Protein AF-A0A397VM66-F1 (afdb_monomer_lite)

Secondary structure (DSSP, 8-state):
--S--------PPPP--------------S-SS--HHHHHHHHHHHTT-SSPPPTTT----------HHHH-SSHHHHHHHHBT--SEEEEEEPTTS--EEEEEESS-B-

Foldseek 3Di:
DDDDDDDDDDDDDDDDDDPDDDPPPPDDAQDPLDHLQVVQQVLCVVVVHPDTDDSPGRPDDDHDQDDCVPQNDDPVSCCVRFPQPAQDKDWDADPPDSDIDIDTGRGTHD

Structure (mmCIF, N/CA/C/O backbone):
data_AF-A0A397VM66-F1
#
_entry.id   AF-A0A397VM66-F1
#
loop_
_atom_site.group_PDB
_atom_site.id
_atom_site.type_symbol
_atom_site.label_atom_id
_atom_site.label_alt_id
_atom_site.label_comp_id
_atom_site.label_asym_id
_atom_site.label_entity_id
_atom_site.label_seq_id
_atom_site.pdbx_PDB_ins_code
_atom_site.Cartn_x
_atom_site.Cartn_y
_atom_site.Cartn_z
_atom_site.occupancy
_atom_site.B_iso_or_equiv
_atom_site.auth_seq_id
_atom_site.auth_comp_id
_atom_site.auth_asym_id
_atom_site.auth_atom_id
_atom_site.pdbx_PDB_model_num
ATOM 1 N N . ILE A 1 1 ? 18.697 68.745 -35.779 1.00 51.88 1 ILE A N 1
ATOM 2 C CA . ILE A 1 1 ? 18.032 67.818 -34.829 1.00 51.88 1 ILE A CA 1
ATOM 3 C C . ILE A 1 1 ? 18.451 68.263 -33.432 1.00 51.88 1 ILE A C 1
ATOM 5 O O . ILE A 1 1 ? 19.631 68.174 -33.126 1.00 51.88 1 ILE A O 1
ATOM 9 N N . SER A 1 2 ? 17.551 68.883 -32.660 1.00 57.78 2 SER A N 1
ATOM 10 C CA . SER A 1 2 ? 17.910 69.523 -31.380 1.00 57.78 2 SER A CA 1
ATOM 11 C C . SER A 1 2 ? 18.057 68.489 -30.251 1.00 57.78 2 SER A C 1
ATOM 13 O O . SER A 1 2 ? 17.154 67.665 -30.109 1.00 57.78 2 SER A O 1
ATOM 15 N N . PRO A 1 3 ? 19.116 68.524 -29.414 1.00 60.25 3 PRO A N 1
ATOM 16 C CA . PRO A 1 3 ? 19.467 67.400 -28.532 1.00 60.25 3 PRO A CA 1
ATOM 17 C C . PRO A 1 3 ? 18.682 67.322 -27.209 1.00 60.25 3 PRO A C 1
ATOM 19 O O . PRO A 1 3 ? 18.918 66.414 -26.424 1.00 60.25 3 PRO A O 1
ATOM 22 N N . ASN A 1 4 ? 17.761 68.253 -26.934 1.00 66.75 4 ASN A N 1
ATOM 23 C CA . ASN A 1 4 ? 17.253 68.507 -25.574 1.00 66.75 4 ASN A CA 1
ATOM 24 C C . ASN A 1 4 ? 15.737 68.310 -25.396 1.00 66.75 4 ASN A C 1
ATOM 26 O O . ASN A 1 4 ? 15.082 69.080 -24.692 1.00 66.75 4 ASN A O 1
ATOM 30 N N . ARG A 1 5 ? 15.137 67.278 -26.000 1.00 69.38 5 ARG A N 1
ATOM 31 C CA . ARG A 1 5 ? 13.736 66.940 -25.694 1.00 69.38 5 ARG A CA 1
ATOM 32 C C . ARG A 1 5 ? 13.669 66.165 -24.374 1.00 69.38 5 ARG A C 1
ATOM 34 O O . ARG A 1 5 ? 13.958 64.974 -24.349 1.00 69.38 5 ARG A O 1
ATOM 41 N N . GLN A 1 6 ? 13.293 66.836 -23.285 1.00 70.81 6 GLN A N 1
ATOM 42 C CA . GLN A 1 6 ? 13.085 66.184 -21.988 1.00 70.81 6 GLN A CA 1
ATOM 43 C C . GLN A 1 6 ? 11.928 65.178 -22.070 1.00 70.81 6 GLN A C 1
ATOM 45 O O . GLN A 1 6 ? 10.827 65.514 -22.506 1.00 70.81 6 GLN A O 1
ATOM 50 N N . ILE A 1 7 ? 12.196 63.938 -21.658 1.00 69.19 7 ILE A N 1
ATOM 51 C CA . ILE A 1 7 ? 11.204 62.866 -21.559 1.00 69.19 7 ILE A CA 1
ATOM 52 C C . ILE A 1 7 ? 10.711 62.842 -20.114 1.00 69.19 7 ILE A C 1
ATOM 54 O O . ILE A 1 7 ? 11.455 62.482 -19.204 1.00 69.19 7 ILE A O 1
ATOM 58 N N . THR A 1 8 ? 9.463 63.237 -19.891 1.00 75.50 8 THR A N 1
ATOM 59 C CA . THR A 1 8 ? 8.807 63.122 -18.587 1.00 75.50 8 THR A CA 1
ATOM 60 C C . THR A 1 8 ? 8.161 61.746 -18.452 1.00 75.50 8 THR A C 1
ATOM 62 O O . THR A 1 8 ? 7.351 61.344 -19.283 1.00 75.50 8 THR A O 1
ATOM 65 N N . SER A 1 9 ? 8.521 61.019 -17.393 1.00 74.88 9 SER A N 1
ATOM 66 C CA . SER A 1 9 ? 7.867 59.767 -17.002 1.00 74.88 9 SER A CA 1
ATOM 67 C C . SER A 1 9 ? 6.922 60.030 -15.833 1.00 74.88 9 SER A C 1
ATOM 69 O O . SER A 1 9 ? 7.297 60.693 -14.864 1.00 74.88 9 SER A O 1
ATOM 71 N N . THR A 1 10 ? 5.693 59.522 -15.910 1.00 79.19 10 THR A N 1
ATOM 72 C CA . THR A 1 10 ? 4.741 59.580 -14.798 1.00 79.19 10 THR A CA 1
ATOM 73 C C . THR A 1 10 ? 5.035 58.431 -13.836 1.00 79.19 10 THR A C 1
ATOM 75 O O . THR A 1 10 ? 4.748 57.272 -14.130 1.00 79.19 10 THR A O 1
ATOM 78 N N . ILE A 1 11 ? 5.616 58.746 -12.676 1.00 77.31 11 ILE A N 1
ATOM 79 C CA . ILE A 1 11 ? 5.878 57.760 -11.621 1.00 77.31 11 ILE A CA 1
ATOM 80 C C . ILE A 1 11 ? 4.550 57.430 -10.933 1.00 77.31 11 ILE A C 1
ATOM 82 O O . ILE A 1 11 ? 3.959 58.279 -10.266 1.00 77.31 11 ILE A O 1
ATOM 86 N N . LEU A 1 12 ? 4.068 56.199 -11.109 1.00 78.81 12 LEU A N 1
ATOM 87 C CA . LEU A 1 12 ? 2.877 55.717 -10.414 1.00 78.81 12 LEU A CA 1
ATOM 88 C C . LEU A 1 12 ? 3.202 55.356 -8.956 1.00 78.81 12 LEU A C 1
ATOM 90 O O . LEU A 1 12 ? 4.308 54.889 -8.669 1.00 78.81 12 LEU A O 1
ATOM 94 N N . PRO A 1 13 ? 2.244 55.531 -8.028 1.00 81.81 13 PRO A N 1
ATOM 95 C CA . PRO A 1 13 ? 2.440 55.159 -6.636 1.00 81.81 13 PRO A CA 1
ATOM 96 C C . PRO A 1 13 ? 2.623 53.638 -6.483 1.00 81.81 13 PRO A C 1
ATOM 98 O O . PRO A 1 13 ? 2.123 52.863 -7.308 1.00 81.81 13 PRO A O 1
ATOM 101 N N . PRO A 1 14 ? 3.288 53.183 -5.405 1.00 80.75 14 PRO A N 1
ATOM 102 C CA . PRO A 1 14 ? 3.464 51.762 -5.129 1.00 80.75 14 PRO A CA 1
ATOM 103 C C . PRO A 1 14 ? 2.117 51.032 -5.076 1.00 80.75 14 PRO A C 1
ATOM 105 O O . PRO A 1 14 ? 1.206 51.429 -4.343 1.00 80.75 14 PRO A O 1
ATOM 108 N N . ARG A 1 15 ? 1.980 49.941 -5.840 1.00 79.06 15 ARG A N 1
ATOM 109 C CA . ARG A 1 15 ? 0.794 49.075 -5.772 1.00 79.06 15 ARG A CA 1
ATOM 110 C C . ARG A 1 15 ? 0.660 48.510 -4.357 1.00 79.06 15 ARG A C 1
ATOM 112 O O . ARG A 1 15 ? 1.559 47.827 -3.873 1.00 79.06 15 ARG A O 1
ATOM 119 N N . LYS A 1 16 ? -0.490 48.738 -3.715 1.00 76.12 16 LYS A N 1
ATOM 120 C CA . LYS A 1 16 ? -0.860 48.039 -2.478 1.00 76.12 16 LYS A CA 1
ATOM 121 C C . LYS A 1 16 ? -1.165 46.581 -2.824 1.00 76.12 16 LYS A C 1
ATOM 123 O O . LYS A 1 16 ? -2.217 46.286 -3.385 1.00 76.12 16 LYS A O 1
ATOM 128 N N . ILE A 1 17 ? -0.230 45.681 -2.525 1.00 75.50 17 ILE A N 1
ATOM 129 C CA . ILE A 1 17 ? -0.440 44.239 -2.671 1.00 75.50 17 ILE A CA 1
ATOM 130 C C . ILE A 1 17 ? -1.367 43.799 -1.538 1.00 75.50 17 ILE A C 1
ATOM 132 O O . ILE A 1 17 ? -0.937 43.636 -0.397 1.00 75.50 17 ILE A O 1
ATOM 136 N N . LEU A 1 18 ? -2.649 43.626 -1.847 1.00 75.12 18 LEU A N 1
ATOM 137 C CA . LEU A 1 18 ? -3.547 42.885 -0.972 1.00 75.12 18 LEU A CA 1
ATOM 138 C C . LEU A 1 18 ? -3.106 41.421 -1.021 1.00 75.12 18 LEU A C 1
ATOM 140 O O . LEU A 1 18 ? -2.977 40.857 -2.105 1.00 75.12 18 LEU A O 1
ATOM 144 N N . ARG A 1 19 ? -2.826 40.821 0.138 1.00 75.19 19 ARG A N 1
ATOM 145 C CA . ARG A 1 19 ? -2.621 39.374 0.259 1.00 75.19 19 ARG A CA 1
ATOM 146 C C . ARG A 1 19 ? -3.996 38.752 0.500 1.00 75.19 19 ARG A C 1
ATOM 148 O O . ARG A 1 19 ? -4.443 38.788 1.645 1.00 75.19 19 ARG A O 1
ATOM 155 N N . PRO A 1 20 ? -4.709 38.263 -0.531 1.00 75.00 20 PRO A N 1
ATOM 156 C CA . PRO A 1 20 ? -5.968 37.576 -0.296 1.00 75.00 20 PRO A CA 1
ATOM 157 C C . PRO A 1 20 ? -5.692 36.346 0.570 1.00 75.00 20 PRO A C 1
ATOM 159 O O . PRO A 1 20 ? -4.848 35.51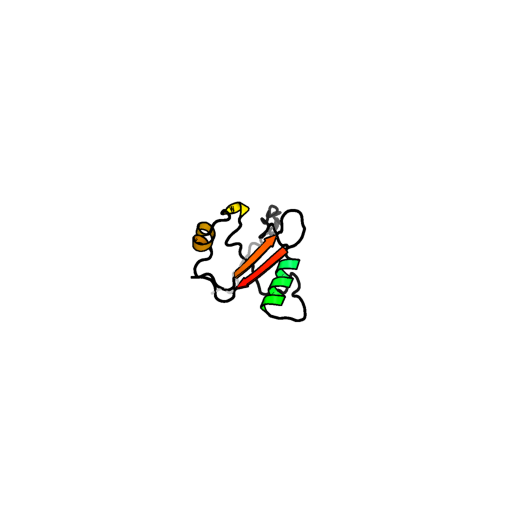4 0.234 1.00 75.00 20 PRO A O 1
ATOM 162 N N . THR A 1 21 ? -6.383 36.247 1.700 1.00 72.44 21 THR A N 1
ATOM 163 C CA . THR A 1 21 ? -6.426 35.027 2.500 1.00 72.44 21 THR A CA 1
ATOM 164 C C . THR A 1 21 ? -7.153 33.977 1.668 1.00 72.44 21 THR A C 1
ATOM 166 O O . THR A 1 21 ? -8.350 34.101 1.412 1.00 72.44 21 THR A O 1
ATOM 169 N N . LEU A 1 22 ? -6.416 32.984 1.168 1.00 73.75 22 LEU A N 1
ATOM 170 C CA . LEU A 1 22 ? -7.012 31.874 0.430 1.00 73.75 22 LEU A CA 1
ATOM 171 C C . LEU A 1 22 ? -7.871 31.041 1.394 1.00 73.75 22 LEU A C 1
ATOM 173 O O . LEU A 1 22 ? -7.459 30.843 2.540 1.00 73.75 22 LEU A O 1
ATOM 177 N N . PRO A 1 23 ? -9.045 30.552 0.959 1.00 72.69 23 PRO A N 1
ATOM 178 C CA . PRO A 1 23 ? -9.859 29.674 1.785 1.00 72.69 23 PRO A CA 1
ATOM 179 C C . PRO A 1 23 ? -9.068 28.414 2.144 1.00 72.69 23 PRO A C 1
ATOM 181 O 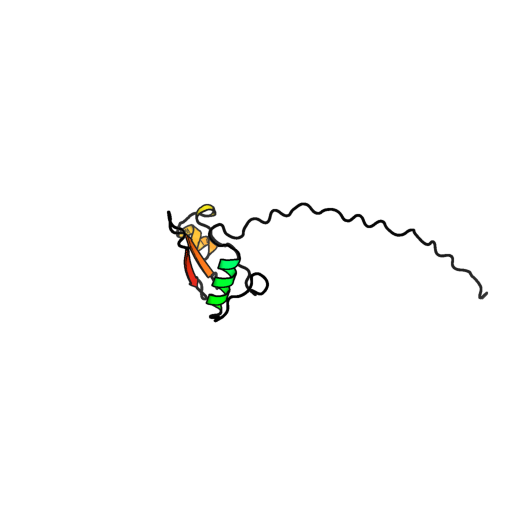O . PRO A 1 23 ? -8.287 27.906 1.333 1.00 72.69 23 PRO A O 1
ATOM 184 N N . THR A 1 24 ? -9.282 27.908 3.359 1.00 68.50 24 THR A N 1
ATOM 185 C CA . THR A 1 24 ? -8.697 26.649 3.819 1.00 68.50 24 THR A CA 1
ATOM 186 C C . THR A 1 24 ? -9.074 25.549 2.830 1.00 68.50 24 THR A C 1
ATOM 188 O O . THR A 1 24 ? -10.253 25.252 2.640 1.00 68.50 24 THR A O 1
ATOM 191 N N . ARG A 1 25 ? -8.083 24.965 2.147 1.00 66.56 25 ARG A N 1
ATOM 192 C CA . ARG A 1 25 ? -8.316 23.792 1.302 1.00 66.56 25 ARG A CA 1
ATOM 193 C C . ARG A 1 25 ? -8.608 22.616 2.224 1.00 66.56 25 ARG A C 1
ATOM 195 O O . ARG A 1 25 ? -7.683 22.067 2.816 1.00 66.56 25 ARG A O 1
ATOM 202 N N . ASN A 1 26 ? -9.877 22.234 2.324 1.00 58.09 26 ASN A N 1
ATOM 203 C CA . ASN A 1 26 ? -10.255 20.925 2.844 1.00 58.09 26 ASN A CA 1
ATOM 204 C C . ASN A 1 26 ? -9.665 19.891 1.882 1.00 58.09 26 ASN A C 1
ATOM 206 O O . ASN A 1 26 ? -10.168 19.696 0.777 1.00 58.09 26 ASN A O 1
ATOM 210 N N . THR A 1 27 ? -8.519 19.328 2.249 1.00 68.00 27 THR A N 1
ATOM 211 C CA . THR A 1 27 ? -7.917 18.219 1.517 1.00 68.00 27 THR A CA 1
ATOM 212 C C . THR A 1 27 ? -8.550 16.964 2.082 1.00 68.00 27 THR A C 1
ATOM 214 O O . THR A 1 27 ? -8.335 16.622 3.240 1.00 68.00 27 THR A O 1
ATOM 217 N N . GLU A 1 28 ? -9.416 16.337 1.289 1.00 74.75 28 GLU A N 1
ATOM 218 C CA . GLU A 1 28 ? -9.949 15.025 1.639 1.00 74.75 28 GLU A CA 1
ATOM 219 C C . GLU A 1 28 ? -8.772 14.064 1.860 1.00 74.75 28 GLU A C 1
ATOM 221 O O . GLU A 1 28 ? -7.838 14.051 1.047 1.00 74.75 28 GLU A O 1
ATOM 226 N N . PRO A 1 29 ? -8.776 13.278 2.948 1.00 81.81 29 PRO A N 1
ATOM 227 C CA . PRO A 1 29 ? -7.697 12.344 3.213 1.00 81.81 29 PRO A CA 1
ATOM 228 C C . PRO A 1 29 ? -7.638 11.293 2.101 1.00 81.81 29 PRO A C 1
ATOM 230 O O . PRO A 1 29 ? -8.665 10.777 1.650 1.00 81.81 29 PRO A O 1
ATOM 233 N N . PHE A 1 30 ? -6.425 10.934 1.673 1.00 87.25 30 PHE A N 1
ATOM 234 C CA . PHE A 1 30 ? -6.235 9.939 0.611 1.00 87.25 30 PHE A CA 1
ATOM 235 C C . PHE A 1 30 ? -6.683 8.528 1.039 1.00 87.25 30 PHE A C 1
ATOM 237 O O . PHE A 1 30 ? -6.985 7.686 0.195 1.00 87.25 30 PHE A O 1
ATOM 244 N N . SER A 1 31 ? -6.750 8.264 2.350 1.00 91.94 31 SER A N 1
ATOM 245 C CA . SER A 1 31 ? -7.183 6.991 2.923 1.00 91.94 31 SER A CA 1
ATOM 246 C C . SER A 1 31 ? -7.906 7.185 4.255 1.00 91.94 31 SER A C 1
ATOM 248 O O . SER A 1 31 ? -7.677 8.145 4.982 1.00 91.94 31 SER A O 1
ATOM 250 N N . THR A 1 32 ? -8.787 6.239 4.582 1.00 92.81 32 THR A N 1
ATOM 251 C CA . THR A 1 32 ? -9.448 6.130 5.894 1.00 92.81 32 THR A CA 1
ATOM 252 C C . THR A 1 32 ? -8.861 5.002 6.749 1.00 92.81 32 THR A C 1
ATOM 254 O O . THR A 1 32 ? -9.325 4.779 7.863 1.00 92.81 32 THR A O 1
ATOM 257 N N . VAL A 1 33 ? -7.902 4.240 6.207 1.00 94.81 33 VAL A N 1
ATOM 258 C CA . VAL A 1 33 ? -7.292 3.062 6.853 1.00 94.81 33 VAL A CA 1
ATOM 259 C C . VAL A 1 33 ? -5.859 3.351 7.290 1.00 94.81 33 VAL A C 1
ATOM 261 O O . VAL A 1 33 ? -5.458 2.940 8.374 1.00 94.81 33 VAL A O 1
ATOM 264 N N . ILE A 1 34 ? -5.101 4.076 6.467 1.00 95.50 34 ILE A N 1
ATOM 265 C CA . ILE A 1 34 ? -3.706 4.441 6.729 1.00 95.50 34 ILE A CA 1
ATOM 266 C C . ILE A 1 34 ? -3.540 5.961 6.733 1.00 95.50 34 ILE A C 1
ATOM 268 O O . ILE A 1 34 ? -4.308 6.666 6.083 1.00 95.50 34 ILE A O 1
ATOM 272 N N . ASN A 1 35 ? -2.533 6.448 7.455 1.00 93.69 35 ASN A N 1
ATOM 273 C CA . ASN A 1 35 ? -2.115 7.850 7.455 1.00 93.69 35 ASN A CA 1
ATOM 274 C C . ASN A 1 35 ? -0.807 8.019 6.657 1.00 93.69 35 ASN A C 1
ATOM 276 O O . ASN A 1 35 ? -0.284 7.063 6.077 1.00 93.69 35 ASN A O 1
ATOM 280 N N . GLU A 1 36 ? -0.267 9.233 6.637 1.00 92.69 36 GLU A N 1
ATOM 281 C CA . GLU A 1 36 ? 0.953 9.579 5.908 1.00 92.69 36 GLU A CA 1
ATOM 282 C C . GLU A 1 36 ? 2.192 8.837 6.437 1.00 92.69 36 GLU A C 1
ATOM 284 O O . GLU A 1 36 ? 3.057 8.458 5.649 1.00 92.69 36 GLU A O 1
ATOM 289 N N . SER A 1 37 ? 2.272 8.572 7.747 1.00 93.88 37 SER A N 1
ATOM 290 C CA . SER A 1 37 ? 3.384 7.813 8.342 1.00 93.88 37 SER A CA 1
ATOM 291 C C . SER A 1 37 ? 3.391 6.362 7.875 1.00 93.88 37 SER A C 1
ATOM 293 O O . SER A 1 37 ? 4.428 5.866 7.441 1.00 93.88 37 SER A O 1
ATOM 295 N N . HIS A 1 38 ? 2.230 5.702 7.885 1.00 95.50 38 HIS A N 1
ATOM 296 C CA . HIS A 1 38 ? 2.092 4.349 7.342 1.00 95.50 38 HIS A CA 1
ATOM 297 C C . HIS A 1 38 ? 2.421 4.319 5.844 1.00 95.50 38 HIS A C 1
ATOM 299 O O . HIS A 1 38 ? 3.071 3.394 5.370 1.00 95.50 38 HIS A O 1
ATOM 305 N N . ALA A 1 39 ? 2.007 5.338 5.085 1.00 95.25 39 ALA A N 1
ATOM 306 C CA . ALA A 1 39 ? 2.330 5.435 3.663 1.00 95.25 39 ALA A CA 1
ATOM 307 C C . ALA A 1 39 ? 3.846 5.553 3.418 1.00 95.25 39 ALA A C 1
ATOM 309 O O . ALA A 1 39 ? 4.380 4.876 2.538 1.00 95.25 39 ALA A O 1
ATOM 310 N N . ALA A 1 40 ? 4.555 6.361 4.211 1.00 95.75 40 ALA A N 1
ATOM 311 C CA . ALA A 1 40 ? 6.011 6.478 4.128 1.00 95.75 40 ALA A CA 1
ATOM 312 C C . ALA A 1 40 ? 6.727 5.165 4.503 1.00 95.75 40 ALA A C 1
ATOM 314 O O . ALA A 1 40 ? 7.711 4.781 3.863 1.00 95.75 40 ALA A O 1
ATOM 315 N N . GLU A 1 41 ? 6.210 4.442 5.496 1.00 96.25 41 GLU A N 1
ATOM 316 C CA . GLU A 1 41 ? 6.710 3.121 5.884 1.00 96.25 41 GLU A CA 1
ATOM 317 C C . GLU A 1 41 ? 6.519 2.085 4.769 1.00 96.25 41 GLU A C 1
ATOM 319 O O . GLU A 1 41 ? 7.489 1.462 4.334 1.00 96.25 41 GLU A O 1
ATOM 324 N N . ILE A 1 42 ? 5.313 1.994 4.204 1.00 96.75 42 ILE A N 1
ATOM 325 C CA . ILE A 1 42 ? 5.017 1.114 3.065 1.00 96.75 42 ILE A CA 1
ATOM 326 C C . ILE A 1 42 ? 5.922 1.438 1.872 1.00 96.75 42 ILE A C 1
ATOM 328 O O . ILE A 1 42 ? 6.496 0.530 1.274 1.00 96.75 42 ILE A O 1
ATOM 332 N N . ALA A 1 43 ? 6.096 2.720 1.536 1.00 96.69 43 ALA A N 1
ATOM 333 C CA . ALA A 1 43 ? 6.999 3.150 0.467 1.00 96.69 43 ALA A CA 1
ATOM 334 C C . ALA A 1 43 ? 8.443 2.672 0.698 1.00 96.69 43 ALA A C 1
ATOM 336 O O . ALA A 1 43 ? 9.148 2.292 -0.236 1.00 96.69 43 ALA A O 1
ATOM 337 N N . SER A 1 44 ? 8.874 2.637 1.957 1.00 97.44 44 SER A N 1
ATOM 338 C CA . SER A 1 44 ? 10.204 2.152 2.331 1.00 97.44 44 SER A CA 1
ATOM 339 C C . SER A 1 44 ? 10.325 0.640 2.161 1.00 97.44 44 SER A C 1
ATOM 341 O O . SER A 1 44 ? 11.360 0.163 1.694 1.00 97.44 44 SER A O 1
ATOM 343 N N . TRP A 1 45 ? 9.265 -0.113 2.476 1.00 97.06 45 TRP A N 1
ATOM 344 C CA . TRP A 1 45 ? 9.210 -1.560 2.250 1.00 97.06 45 TRP A CA 1
ATOM 345 C C . TRP A 1 45 ? 9.217 -1.925 0.765 1.00 97.06 45 TRP A C 1
ATOM 347 O O . TRP A 1 45 ? 9.888 -2.885 0.387 1.00 97.06 45 TRP A O 1
ATOM 357 N N . VAL A 1 46 ? 8.531 -1.147 -0.081 1.00 96.31 46 VAL A N 1
ATOM 358 C CA . VAL A 1 46 ? 8.552 -1.325 -1.545 1.00 96.31 46 VAL A CA 1
ATOM 359 C C . VAL A 1 46 ? 9.983 -1.239 -2.083 1.00 96.31 46 VAL A C 1
ATOM 361 O O . VAL A 1 46 ? 10.411 -2.114 -2.836 1.00 96.31 46 VAL A O 1
ATOM 364 N N . ASP A 1 47 ? 10.748 -0.247 -1.624 1.00 96.25 47 ASP A N 1
ATOM 365 C CA . ASP A 1 47 ? 12.157 -0.057 -1.995 1.00 96.25 47 ASP A CA 1
ATOM 366 C C . ASP A 1 47 ? 13.133 -0.966 -1.225 1.00 96.25 47 ASP A C 1
ATOM 368 O O . ASP A 1 47 ? 14.341 -0.917 -1.467 1.00 96.25 47 ASP A O 1
ATOM 372 N N . LYS A 1 48 ? 12.639 -1.785 -0.286 1.00 96.00 48 LYS A N 1
ATOM 373 C CA . LYS A 1 48 ? 13.446 -2.619 0.625 1.00 96.00 48 LYS A CA 1
ATOM 374 C C . LYS A 1 48 ? 14.509 -1.820 1.389 1.00 96.00 48 LYS A C 1
ATOM 376 O O . LYS A 1 48 ? 15.633 -2.284 1.586 1.00 96.00 48 LYS A O 1
ATOM 381 N N . LYS A 1 49 ? 14.170 -0.600 1.803 1.00 95.75 49 LYS A N 1
ATOM 382 C CA . LYS A 1 49 ? 15.073 0.262 2.572 1.00 95.75 49 LYS A CA 1
ATOM 383 C C . LYS A 1 49 ? 15.164 -0.207 4.015 1.00 95.75 49 LYS A C 1
ATOM 385 O O . LYS A 1 49 ? 14.174 -0.624 4.602 1.00 95.75 49 LYS A O 1
ATOM 390 N N . GLU A 1 50 ? 16.347 -0.036 4.593 1.00 94.38 50 GLU A N 1
ATOM 391 C CA . GLU A 1 50 ? 16.563 -0.212 6.032 1.00 94.38 50 GLU A CA 1
ATOM 392 C C . GLU A 1 50 ? 15.946 0.940 6.839 1.00 94.38 50 GLU A C 1
ATOM 394 O O . GLU A 1 50 ? 15.315 0.715 7.866 1.00 94.38 50 GLU A O 1
ATOM 399 N N . ASN A 1 51 ? 16.085 2.175 6.342 1.00 94.81 51 ASN A N 1
ATOM 400 C CA . ASN A 1 51 ? 15.549 3.371 6.987 1.00 94.81 51 ASN A CA 1
ATOM 401 C C . ASN A 1 51 ? 14.271 3.853 6.300 1.00 94.81 51 ASN A C 1
ATOM 403 O O . ASN A 1 51 ? 14.248 4.033 5.075 1.00 94.81 51 ASN A O 1
ATOM 407 N N . THR A 1 52 ? 13.251 4.135 7.110 1.00 95.62 52 THR A N 1
ATOM 408 C CA . THR A 1 52 ? 11.965 4.661 6.653 1.00 95.62 52 THR A CA 1
ATOM 409 C C . THR A 1 52 ? 12.110 6.062 6.057 1.00 95.62 52 THR A C 1
ATOM 411 O O . THR A 1 52 ? 12.821 6.917 6.592 1.00 95.62 52 THR A O 1
ATOM 414 N N . TYR A 1 53 ? 11.426 6.313 4.943 1.00 96.00 53 TYR A N 1
ATOM 415 C CA . TYR A 1 53 ? 11.238 7.650 4.396 1.00 96.00 53 TYR A CA 1
ATOM 416 C C . TYR A 1 53 ? 10.589 8.568 5.441 1.00 96.00 53 TYR A C 1
ATOM 418 O O . TYR A 1 53 ? 9.707 8.171 6.199 1.00 96.00 53 TYR A O 1
ATOM 426 N N . SER A 1 54 ? 11.004 9.829 5.469 1.00 92.94 54 SER A N 1
ATOM 427 C CA . SER A 1 54 ? 10.248 10.871 6.147 1.00 92.94 54 SER A CA 1
ATOM 428 C C . SER A 1 54 ? 9.003 11.233 5.331 1.00 92.94 54 SER A C 1
ATOM 430 O O . SER A 1 54 ? 8.933 11.022 4.119 1.00 92.94 54 SER A O 1
ATOM 432 N N . LEU A 1 55 ? 8.037 11.875 5.988 1.00 88.62 55 LEU A N 1
ATOM 433 C CA . LEU A 1 55 ? 6.797 12.339 5.352 1.00 88.62 55 LEU A CA 1
ATOM 434 C C . LEU A 1 55 ? 7.026 13.293 4.166 1.00 88.62 55 LEU A C 1
ATOM 436 O O . LEU A 1 55 ? 6.137 13.481 3.345 1.00 88.62 55 LEU A O 1
ATOM 440 N N . THR A 1 56 ? 8.201 13.920 4.085 1.00 88.69 56 THR A N 1
ATOM 441 C CA . THR A 1 56 ? 8.529 14.941 3.083 1.00 88.69 56 THR A CA 1
ATOM 442 C C . THR A 1 56 ? 9.517 14.476 2.019 1.00 88.69 56 THR A C 1
ATOM 444 O O . THR A 1 56 ? 9.709 15.194 1.040 1.00 88.69 56 THR A O 1
ATOM 447 N N . ASN A 1 57 ? 10.167 13.321 2.197 1.00 91.69 57 ASN A N 1
ATOM 448 C CA . ASN A 1 57 ? 11.214 12.844 1.288 1.00 91.69 57 ASN A CA 1
ATOM 449 C C . ASN A 1 57 ? 10.843 11.558 0.532 1.00 91.69 57 ASN A C 1
ATOM 451 O O . ASN A 1 57 ? 11.652 11.081 -0.264 1.00 91.69 57 ASN A O 1
ATOM 455 N N . SER A 1 58 ? 9.653 11.001 0.779 1.00 90.81 58 SER A N 1
ATOM 456 C CA . SER A 1 58 ? 9.154 9.863 0.013 1.00 90.81 58 SER A CA 1
ATOM 457 C C . SER A 1 58 ? 8.914 10.286 -1.443 1.00 90.81 58 SER A C 1
ATOM 459 O O . SER A 1 58 ? 8.193 11.259 -1.674 1.00 90.81 58 SER A O 1
ATOM 461 N N . PRO A 1 59 ? 9.475 9.574 -2.439 1.00 93.44 59 PRO A N 1
ATOM 462 C CA . PRO A 1 59 ? 9.228 9.863 -3.851 1.00 93.44 59 PRO A CA 1
ATOM 463 C C . PRO A 1 59 ? 7.859 9.352 -4.336 1.00 93.44 59 PRO A C 1
ATOM 465 O O . PRO A 1 59 ? 7.523 9.524 -5.506 1.00 93.44 59 PRO A O 1
ATOM 468 N N . TYR A 1 60 ? 7.085 8.698 -3.464 1.00 93.25 60 TYR A N 1
ATOM 469 C CA . TYR A 1 60 ? 5.838 8.027 -3.811 1.00 93.25 60 TYR A CA 1
ATOM 470 C C . TYR A 1 60 ? 4.606 8.902 -3.569 1.00 93.25 60 TYR A C 1
ATOM 472 O O . TYR A 1 60 ? 4.456 9.522 -2.517 1.00 93.25 60 TYR A O 1
ATOM 480 N N . GLU A 1 61 ? 3.672 8.856 -4.519 1.00 91.94 61 GLU A N 1
ATOM 481 C CA . GLU A 1 61 ? 2.319 9.397 -4.388 1.00 91.94 61 GLU A CA 1
ATOM 482 C C . GLU A 1 61 ? 1.314 8.235 -4.420 1.00 91.94 61 GLU A C 1
ATOM 484 O O . GLU A 1 61 ? 1.145 7.575 -5.447 1.00 91.94 61 GLU A O 1
ATOM 489 N N . PHE A 1 62 ? 0.631 7.980 -3.301 1.00 92.75 62 P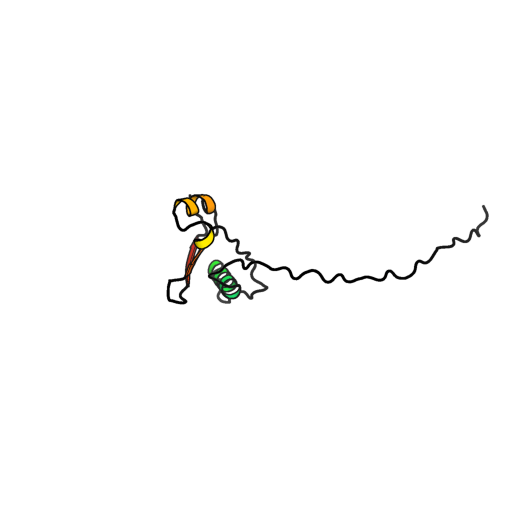HE A N 1
ATOM 490 C CA . PHE A 1 62 ? -0.400 6.944 -3.231 1.00 92.75 62 PHE A CA 1
ATOM 491 C C . PHE A 1 62 ? -1.731 7.469 -3.770 1.00 92.75 62 PHE A C 1
ATOM 493 O O . PHE A 1 62 ? -2.303 8.417 -3.231 1.00 92.75 62 PHE A O 1
ATOM 500 N N . LYS A 1 63 ? -2.254 6.814 -4.811 1.00 93.50 63 LYS A N 1
ATOM 501 C CA . LYS A 1 63 ? -3.542 7.149 -5.432 1.00 93.50 63 LYS A CA 1
ATOM 502 C C . LYS A 1 63 ? -4.582 6.092 -5.089 1.00 93.50 63 LYS A C 1
ATOM 504 O O . LYS A 1 63 ? -4.375 4.905 -5.320 1.00 93.50 63 LYS A O 1
ATOM 509 N N . LEU A 1 64 ? -5.713 6.528 -4.538 1.00 94.44 64 LEU A N 1
ATOM 510 C CA . LEU A 1 64 ? -6.803 5.632 -4.167 1.00 94.44 64 LEU A CA 1
ATOM 511 C C . LEU A 1 64 ? -7.586 5.179 -5.405 1.00 94.44 64 LEU A C 1
ATOM 513 O O . LEU A 1 64 ? -8.420 5.928 -5.917 1.00 94.44 64 LEU A O 1
ATOM 517 N N . LEU A 1 65 ? -7.364 3.937 -5.835 1.00 95.25 65 LEU A N 1
ATOM 518 C CA . LEU A 1 65 ? -8.123 3.316 -6.926 1.00 95.25 65 LEU A CA 1
ATOM 519 C C . LEU A 1 65 ? -9.449 2.730 -6.442 1.00 95.25 65 LEU A C 1
ATOM 521 O O . LEU A 1 65 ? -10.501 3.089 -6.958 1.00 95.25 65 LEU A O 1
ATOM 525 N N . LEU A 1 66 ? -9.398 1.894 -5.402 1.00 95.50 66 LEU A N 1
ATOM 526 C CA . LEU A 1 66 ? -10.541 1.159 -4.865 1.00 95.50 66 LEU A CA 1
ATOM 527 C C . LEU A 1 66 ? -10.634 1.338 -3.346 1.00 95.50 66 LEU A C 1
ATOM 529 O O . LEU A 1 66 ? -9.644 1.186 -2.629 1.00 95.50 66 LEU A O 1
ATOM 533 N N . ARG A 1 67 ? -11.843 1.590 -2.839 1.00 95.38 67 ARG A N 1
ATOM 534 C CA . ARG A 1 67 ? -12.168 1.553 -1.409 1.00 95.38 67 ARG A CA 1
ATOM 535 C C . ARG A 1 67 ? -13.486 0.827 -1.198 1.00 95.38 67 ARG A C 1
ATOM 537 O O . ARG A 1 67 ? -14.519 1.300 -1.657 1.00 95.38 67 ARG A O 1
ATOM 544 N N . GLY A 1 68 ? -13.486 -0.243 -0.403 1.00 93.81 68 GLY A N 1
ATOM 545 C CA . GLY A 1 68 ? -14.685 -1.066 -0.183 1.00 93.81 68 GLY A CA 1
ATOM 546 C C . GLY A 1 68 ? -15.923 -0.289 0.293 1.00 93.81 68 GLY A C 1
ATOM 547 O O . GLY A 1 68 ? -17.031 -0.587 -0.135 1.00 93.81 68 GLY A O 1
ATOM 548 N N . THR A 1 69 ? -15.749 0.756 1.112 1.00 92.50 69 THR A N 1
ATOM 549 C CA . THR A 1 69 ? -16.857 1.618 1.575 1.00 92.50 69 THR A CA 1
ATOM 550 C C . THR A 1 69 ? -17.378 2.604 0.523 1.00 92.50 69 THR A C 1
ATOM 552 O O . THR A 1 69 ? -18.461 3.149 0.709 1.00 92.50 69 THR A O 1
ATOM 555 N N . ARG A 1 70 ? -16.617 2.868 -0.550 1.00 94.06 70 ARG A N 1
ATOM 556 C CA . ARG A 1 70 ? -16.982 3.778 -1.653 1.00 94.06 70 ARG A CA 1
ATOM 557 C C . ARG A 1 70 ? -17.472 3.010 -2.881 1.00 94.06 70 ARG A C 1
ATOM 559 O O . ARG A 1 70 ? -18.492 3.370 -3.448 1.00 94.06 70 ARG A O 1
ATOM 566 N N . ASP A 1 71 ? -16.743 1.966 -3.259 1.00 95.50 71 ASP A N 1
ATOM 567 C CA . ASP A 1 71 ? -16.871 1.284 -4.553 1.00 95.50 71 ASP A CA 1
ATOM 568 C C . ASP A 1 71 ? -17.470 -0.127 -4.428 1.00 95.50 71 ASP A C 1
ATOM 570 O O . ASP A 1 71 ? -17.690 -0.810 -5.428 1.00 95.50 71 ASP A O 1
ATOM 574 N N . GLY A 1 72 ? -17.721 -0.582 -3.197 1.00 94.88 72 GLY A N 1
ATOM 575 C CA . GLY A 1 72 ? -18.143 -1.945 -2.896 1.00 94.88 72 GLY A CA 1
ATOM 576 C C . GLY A 1 72 ? -16.969 -2.914 -2.741 1.00 94.88 72 GLY A C 1
ATOM 577 O O . GLY A 1 72 ? -15.861 -2.689 -3.226 1.00 94.88 72 GLY A O 1
ATOM 578 N N . PHE A 1 73 ? -17.216 -4.012 -2.027 1.00 92.06 73 PHE A N 1
ATOM 579 C CA . PHE A 1 73 ? -16.232 -5.068 -1.784 1.00 92.06 73 PHE A CA 1
ATOM 580 C C . PHE A 1 73 ? -16.594 -6.319 -2.591 1.00 92.06 73 PHE A C 1
ATOM 582 O O . PHE A 1 73 ? -17.016 -7.333 -2.041 1.00 92.06 73 PHE A O 1
ATOM 589 N N . THR A 1 74 ? -16.499 -6.199 -3.917 1.00 95.94 74 THR A N 1
ATOM 590 C CA . THR A 1 74 ? -16.834 -7.264 -4.875 1.00 95.94 74 THR A CA 1
ATOM 591 C C . THR A 1 74 ? -15.682 -7.500 -5.848 1.00 95.94 74 THR A C 1
ATOM 593 O O . THR A 1 74 ? -14.857 -6.607 -6.063 1.00 95.94 74 THR A O 1
ATOM 596 N N . SER A 1 75 ? -15.633 -8.692 -6.450 1.00 95.81 75 SER A N 1
ATOM 597 C CA . SER A 1 75 ? -14.695 -8.998 -7.538 1.00 95.81 75 SER A CA 1
ATOM 598 C C . SER A 1 75 ? -14.857 -8.033 -8.705 1.00 95.81 75 SER A C 1
ATOM 600 O O . SER A 1 75 ? -13.867 -7.577 -9.260 1.00 95.81 75 SER A O 1
ATOM 602 N N . ASP A 1 76 ? -16.096 -7.682 -9.041 1.00 97.38 76 ASP A N 1
ATOM 603 C CA . ASP A 1 76 ? -16.400 -6.849 -10.201 1.00 97.38 76 ASP A CA 1
ATOM 604 C C . ASP A 1 76 ? -15.876 -5.428 -9.994 1.00 97.38 76 ASP A C 1
ATOM 606 O O . ASP A 1 76 ? -15.217 -4.878 -10.871 1.00 97.38 76 ASP A O 1
ATOM 610 N N . SER A 1 77 ? -16.082 -4.851 -8.803 1.00 96.62 77 SER A N 1
ATOM 611 C CA . SER A 1 77 ? -15.496 -3.553 -8.441 1.00 96.62 77 SER A CA 1
ATOM 612 C C . SER A 1 77 ? -13.970 -3.577 -8.535 1.00 96.62 77 SER A C 1
ATOM 614 O O . SER A 1 77 ? -13.370 -2.607 -8.993 1.00 96.62 77 SER A O 1
ATOM 616 N N . PHE A 1 78 ? -13.341 -4.678 -8.111 1.00 96.00 78 PHE A N 1
ATOM 617 C CA . PHE A 1 78 ? -11.892 -4.834 -8.183 1.00 96.00 78 PHE A CA 1
ATOM 618 C C . PHE A 1 78 ? -11.402 -4.889 -9.630 1.00 96.00 78 PHE A C 1
ATOM 620 O O . PHE A 1 78 ? -10.566 -4.074 -10.004 1.00 96.00 78 PHE A O 1
ATOM 627 N N . TRP A 1 79 ? -11.942 -5.785 -10.458 1.00 96.50 79 TRP A N 1
ATOM 628 C CA . TRP A 1 79 ? -11.526 -5.907 -11.856 1.00 96.50 79 TRP A CA 1
ATOM 629 C C . TRP A 1 79 ? -11.809 -4.625 -12.646 1.00 96.50 79 TRP A C 1
ATOM 631 O O . TRP A 1 79 ? -10.955 -4.166 -13.388 1.00 96.50 79 TRP A O 1
ATOM 641 N N . ASN A 1 80 ? -12.932 -3.948 -12.407 1.00 96.62 80 ASN A N 1
ATOM 642 C CA . ASN A 1 80 ? -13.237 -2.694 -13.103 1.00 96.62 80 ASN A CA 1
ATOM 643 C C . ASN A 1 80 ? -12.248 -1.549 -12.806 1.00 96.62 80 ASN A C 1
ATOM 645 O O . ASN A 1 80 ? -12.098 -0.654 -13.635 1.00 96.62 80 ASN A O 1
ATOM 649 N N . LEU A 1 81 ? -11.616 -1.532 -11.626 1.00 96.06 81 LEU A N 1
ATOM 650 C CA . LEU A 1 81 ? -10.777 -0.411 -11.169 1.00 96.06 81 LEU A CA 1
ATOM 651 C C . LEU A 1 81 ? -9.281 -0.739 -11.096 1.00 96.06 81 LEU A C 1
ATOM 653 O O . LEU A 1 81 ? -8.457 0.174 -11.155 1.00 96.06 81 LEU A O 1
ATOM 657 N N . CYS A 1 82 ? -8.928 -2.014 -10.947 1.00 95.88 82 CYS A N 1
ATOM 658 C CA . CYS A 1 82 ? -7.558 -2.474 -10.723 1.00 95.88 82 CYS A CA 1
ATOM 659 C C . CYS A 1 82 ? -7.008 -3.333 -11.872 1.00 95.88 82 CYS A C 1
ATOM 661 O O . CYS A 1 82 ? -5.817 -3.642 -11.845 1.00 95.88 82 CYS A O 1
ATOM 663 N N . ASP A 1 83 ? -7.828 -3.706 -12.864 1.00 95.50 83 ASP A N 1
ATOM 664 C CA . ASP A 1 83 ? -7.366 -4.448 -14.045 1.00 95.50 83 ASP A CA 1
ATOM 665 C C . ASP A 1 83 ? -6.210 -3.718 -14.744 1.00 95.50 83 ASP A C 1
ATOM 667 O O . ASP A 1 83 ? -6.247 -2.497 -14.958 1.00 95.50 83 ASP A O 1
ATOM 671 N N . LYS A 1 84 ? -5.155 -4.480 -15.054 1.00 95.19 84 LYS A N 1
ATOM 672 C CA . LYS A 1 84 ? -3.897 -4.048 -15.687 1.00 95.19 84 LYS A CA 1
ATOM 673 C C . LYS A 1 84 ? -3.132 -2.950 -14.941 1.00 95.19 84 LYS A C 1
ATOM 675 O O . LYS A 1 84 ? -2.139 -2.438 -15.462 1.00 95.19 84 LYS A O 1
ATOM 680 N N . GLN A 1 85 ? -3.551 -2.574 -13.731 1.00 95.81 85 GLN A N 1
ATOM 681 C CA . GLN A 1 85 ? -2.828 -1.599 -12.920 1.00 95.81 85 GLN A CA 1
ATOM 682 C C . GLN A 1 85 ? -1.635 -2.279 -12.243 1.00 95.81 85 GLN A C 1
ATOM 684 O O . GLN A 1 85 ? -1.778 -3.320 -11.606 1.00 95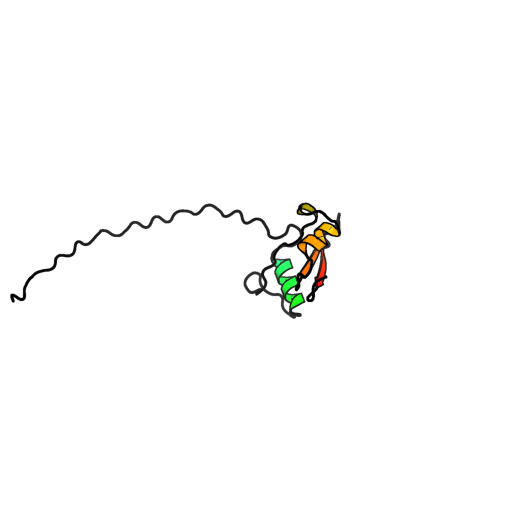.81 85 GLN A O 1
ATOM 689 N N . THR A 1 86 ? -0.451 -1.684 -12.365 1.00 96.62 86 THR A N 1
ATOM 690 C CA . THR A 1 86 ? 0.792 -2.181 -11.761 1.00 96.62 86 THR A CA 1
ATOM 691 C C . THR A 1 86 ? 1.142 -1.398 -10.496 1.00 96.62 86 THR A C 1
ATOM 693 O O . THR A 1 86 ? 0.515 -0.386 -10.183 1.00 96.62 86 THR A O 1
ATOM 696 N N . HIS A 1 87 ? 2.149 -1.863 -9.750 1.00 96.25 87 HIS A N 1
ATOM 697 C CA . HIS A 1 87 ? 2.625 -1.199 -8.527 1.00 96.25 87 HIS A CA 1
ATOM 698 C C . HIS A 1 87 ? 1.515 -0.933 -7.495 1.00 96.25 87 HIS A C 1
ATOM 700 O O . HIS A 1 87 ? 1.448 0.127 -6.871 1.00 96.25 87 HIS A O 1
ATOM 706 N N . LEU A 1 88 ? 0.641 -1.920 -7.304 1.00 96.75 88 LEU A N 1
ATOM 707 C CA . LEU A 1 88 ? -0.525 -1.808 -6.442 1.00 96.75 88 LEU A CA 1
ATOM 708 C C . LEU A 1 88 ? -0.199 -2.179 -5.003 1.00 96.75 88 LEU A C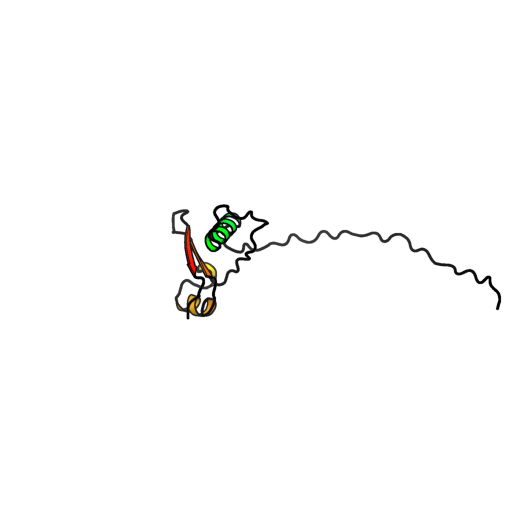 1
ATOM 710 O O . LEU A 1 88 ? 0.363 -3.236 -4.730 1.00 96.75 88 LEU A O 1
ATOM 714 N N . VAL A 1 89 ? -0.637 -1.341 -4.069 1.00 97.19 89 VAL A N 1
ATOM 715 C CA . VAL A 1 89 ? -0.661 -1.665 -2.642 1.00 97.19 89 VAL A CA 1
ATOM 716 C C . VAL A 1 89 ? -2.103 -1.900 -2.220 1.00 97.19 89 VAL A C 1
ATOM 718 O O . VAL A 1 89 ? -2.969 -1.049 -2.424 1.00 97.19 89 VAL A O 1
ATOM 721 N N . VAL A 1 90 ? -2.350 -3.044 -1.591 1.00 96.25 90 VAL A N 1
ATOM 722 C CA . VAL A 1 90 ? -3.626 -3.370 -0.955 1.00 96.25 90 VAL A CA 1
ATOM 723 C C . VAL A 1 90 ? -3.459 -3.220 0.548 1.00 96.25 90 VAL A C 1
ATOM 725 O O . VAL A 1 90 ? -2.527 -3.780 1.119 1.00 96.25 90 VAL A O 1
ATOM 728 N N . VAL A 1 91 ? -4.376 -2.493 1.187 1.00 97.19 91 VAL A N 1
ATOM 729 C CA . VAL A 1 91 ? -4.457 -2.359 2.648 1.00 97.19 91 VAL A CA 1
ATOM 730 C C . VAL A 1 91 ? -5.872 -2.662 3.131 1.00 97.19 91 VAL A C 1
ATOM 732 O O . VAL A 1 91 ? -6.853 -2.253 2.509 1.00 97.19 91 VAL A O 1
ATOM 735 N N . MET A 1 92 ? -5.987 -3.362 4.255 1.00 95.56 92 MET A N 1
ATOM 736 C CA . MET A 1 92 ? -7.253 -3.697 4.903 1.00 95.56 92 MET A CA 1
ATOM 737 C C . MET A 1 92 ? -7.125 -3.588 6.421 1.00 95.56 92 MET A C 1
ATOM 739 O O . MET A 1 92 ? -6.108 -3.975 6.988 1.00 95.56 92 MET A O 1
ATOM 743 N N . LYS A 1 93 ? -8.168 -3.072 7.080 1.00 95.75 93 LYS A N 1
ATOM 744 C 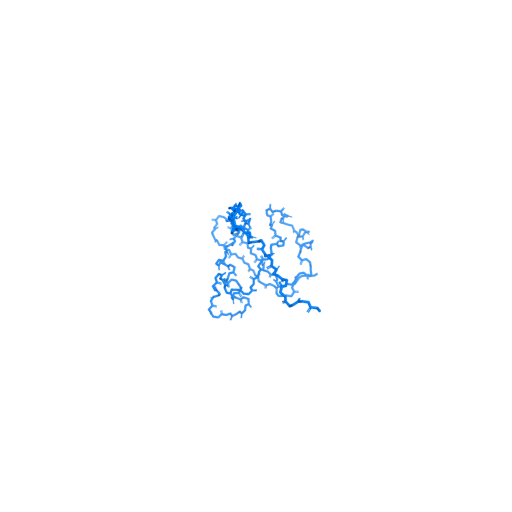CA . LYS A 1 93 ? -8.264 -3.020 8.544 1.00 95.75 93 LYS A CA 1
ATOM 745 C C . LYS A 1 93 ? -9.125 -4.173 9.045 1.00 95.75 93 LYS A C 1
ATOM 747 O O . LYS A 1 93 ? -10.245 -4.353 8.562 1.00 95.75 93 LYS A O 1
ATOM 752 N N . VAL A 1 94 ? -8.623 -4.925 10.019 1.00 96.06 94 VAL A N 1
ATOM 753 C CA . VAL A 1 94 ? -9.376 -6.016 10.647 1.00 96.06 94 VAL A CA 1
ATOM 754 C C . VAL A 1 94 ? -10.462 -5.430 11.555 1.00 96.06 94 VAL A C 1
ATOM 756 O O . VAL A 1 94 ? -10.250 -4.478 12.305 1.00 96.06 94 VAL A O 1
ATOM 759 N N . LYS A 1 95 ? -11.686 -5.959 11.459 1.00 95.25 95 LYS A N 1
ATOM 760 C CA . LYS A 1 95 ? -12.830 -5.429 12.211 1.00 95.25 95 LYS A CA 1
ATOM 761 C C . LYS A 1 95 ? -12.665 -5.709 13.705 1.00 95.25 95 LYS A C 1
ATOM 763 O O . LYS A 1 95 ? -12.470 -6.850 14.103 1.00 95.25 95 LYS A O 1
ATOM 768 N N . GLY A 1 96 ? -12.865 -4.676 14.522 1.00 97.12 96 GLY A N 1
ATOM 769 C CA . GLY A 1 96 ? -12.783 -4.791 15.980 1.00 97.12 96 GLY A CA 1
ATOM 770 C C . GLY A 1 96 ? -11.354 -4.783 16.523 1.00 97.12 96 GLY A C 1
ATOM 771 O O . GLY A 1 96 ? -11.185 -4.923 17.729 1.00 97.12 96 GLY A O 1
ATOM 772 N N . THR A 1 97 ? -10.352 -4.590 15.661 1.00 96.75 97 THR A N 1
ATOM 773 C CA . THR A 1 97 ? -8.950 -4.415 16.048 1.00 96.75 97 THR A CA 1
ATOM 774 C C . THR A 1 97 ? -8.356 -3.197 15.332 1.00 96.75 97 THR A C 1
ATOM 776 O O . THR A 1 97 ? -8.999 -2.576 14.478 1.00 96.75 97 THR A O 1
ATOM 779 N N . ASP A 1 98 ? -7.128 -2.834 15.698 1.00 93.62 98 ASP A N 1
ATOM 780 C CA . ASP A 1 98 ? -6.333 -1.817 15.000 1.00 93.62 98 ASP A CA 1
ATOM 781 C C . ASP A 1 98 ? -5.307 -2.427 14.036 1.00 93.62 98 ASP A C 1
ATOM 783 O O . ASP A 1 98 ? -4.435 -1.729 13.523 1.00 93.62 98 ASP A O 1
ATOM 787 N N . GLU A 1 99 ? -5.425 -3.725 13.750 1.00 97.12 99 GLU A N 1
ATOM 788 C CA . GLU A 1 99 ? -4.524 -4.415 12.835 1.00 97.12 99 GLU A CA 1
ATOM 789 C C . GLU A 1 99 ? -4.797 -3.999 11.388 1.00 97.12 99 GLU A C 1
ATOM 791 O O . GLU A 1 99 ? -5.939 -3.998 10.910 1.00 97.12 99 GLU A O 1
ATOM 796 N N . ILE A 1 100 ? -3.714 -3.675 10.683 1.00 97.12 100 ILE A N 1
ATOM 797 C CA . ILE A 1 100 ? -3.713 -3.363 9.258 1.00 97.12 100 ILE A CA 1
ATOM 798 C C . ILE A 1 100 ? -2.915 -4.451 8.551 1.00 97.12 100 ILE A C 1
ATOM 800 O O . ILE A 1 100 ? -1.747 -4.678 8.854 1.00 97.12 100 ILE A O 1
ATOM 804 N N . LEU A 1 101 ? -3.564 -5.118 7.605 1.00 96.88 101 LEU A N 1
ATOM 805 C CA . LEU A 1 101 ? -2.970 -6.144 6.759 1.00 96.88 101 LEU A CA 1
ATOM 806 C C . LEU A 1 101 ? -2.916 -5.646 5.322 1.00 96.88 101 LEU A C 1
ATOM 808 O O . LEU A 1 101 ? -3.655 -4.740 4.931 1.00 96.88 101 LEU A O 1
ATOM 812 N N . GLY A 1 102 ? -2.058 -6.251 4.514 1.00 96.44 102 GLY A N 1
ATOM 813 C CA . GLY A 1 102 ? -1.911 -5.818 3.140 1.00 96.44 102 GLY A CA 1
ATOM 814 C C . GLY A 1 102 ? -0.845 -6.565 2.371 1.00 96.44 102 GLY A C 1
ATOM 815 O O . GLY A 1 102 ? -0.263 -7.539 2.846 1.00 96.44 102 GLY A O 1
ATOM 816 N N . GLY A 1 103 ? -0.596 -6.078 1.164 1.00 96.69 103 GLY A N 1
ATOM 817 C CA . GLY A 1 103 ? 0.435 -6.599 0.284 1.00 96.69 103 GLY A CA 1
ATOM 818 C C . GLY A 1 103 ? 0.722 -5.636 -0.856 1.00 96.69 103 GLY A C 1
ATOM 819 O O . GLY A 1 103 ? -0.114 -4.805 -1.212 1.00 96.69 103 GLY A O 1
ATOM 820 N N . TYR A 1 104 ? 1.917 -5.762 -1.424 1.00 97.31 104 TYR A N 1
ATOM 821 C CA . TYR A 1 104 ? 2.341 -5.024 -2.605 1.00 97.31 104 TYR A CA 1
ATOM 822 C C . TYR A 1 104 ? 2.442 -5.972 -3.801 1.00 97.31 104 TYR A C 1
ATOM 824 O O . TYR A 1 104 ? 3.092 -7.015 -3.719 1.00 97.31 104 TYR A O 1
ATOM 832 N N . ASN A 1 105 ? 1.814 -5.595 -4.909 1.00 96.62 105 ASN A N 1
ATOM 833 C CA . ASN A 1 105 ? 1.880 -6.286 -6.185 1.00 96.62 105 ASN A CA 1
ATOM 834 C C . ASN A 1 105 ? 2.543 -5.371 -7.236 1.00 96.62 105 ASN A C 1
ATOM 836 O O . ASN A 1 105 ? 1.894 -4.452 -7.741 1.00 96.62 105 ASN A O 1
ATOM 840 N N . PRO A 1 106 ? 3.815 -5.611 -7.606 1.00 96.44 106 PRO A N 1
ATOM 841 C CA . PRO A 1 106 ? 4.500 -4.797 -8.605 1.00 96.44 106 PRO A CA 1
ATOM 842 C C . PRO A 1 106 ? 4.011 -5.041 -10.038 1.00 96.44 106 PRO A C 1
ATOM 844 O O . PRO A 1 106 ? 4.152 -4.145 -10.863 1.00 96.44 106 PRO A O 1
ATOM 847 N N . VAL A 1 107 ? 3.459 -6.220 -10.347 1.00 96.75 107 VAL A N 1
ATOM 848 C CA . VAL A 1 107 ? 3.146 -6.640 -11.729 1.00 96.75 107 VAL A CA 1
ATOM 849 C C . VAL A 1 107 ? 1.690 -6.417 -12.129 1.00 96.75 107 VAL A C 1
ATOM 851 O O . VAL A 1 107 ? 1.402 -6.359 -13.317 1.00 96.75 107 VAL A O 1
ATOM 854 N N . GLY A 1 108 ? 0.795 -6.252 -11.156 1.00 94.12 108 GLY A N 1
ATOM 855 C CA . GLY A 1 108 ? -0.634 -6.066 -11.400 1.00 94.12 108 GLY A CA 1
ATOM 856 C C . GLY A 1 108 ? -1.420 -7.369 -11.533 1.00 94.12 108 GLY A C 1
ATOM 857 O O . GLY A 1 108 ? -0.905 -8.454 -11.253 1.00 94.12 108 GLY A O 1
ATOM 858 N N . TRP A 1 109 ? -2.692 -7.231 -11.897 1.00 93.44 109 TRP A N 1
ATOM 859 C CA . TRP A 1 109 ? -3.620 -8.324 -12.196 1.00 93.44 109 TRP A CA 1
ATOM 860 C C . TRP A 1 109 ? -4.229 -8.096 -13.582 1.00 93.44 109 TRP A C 1
ATOM 862 O O . TRP A 1 109 ? -4.425 -6.944 -13.964 1.00 93.44 109 TRP A O 1
ATOM 872 N N . ASP A 1 110 ? -4.509 -9.178 -14.303 1.00 89.00 110 ASP A N 1
ATOM 873 C CA . ASP A 1 110 ? -5.147 -9.216 -15.630 1.00 89.00 110 ASP A CA 1
ATOM 874 C C . ASP A 1 110 ? -5.989 -10.500 -15.734 1.00 89.00 110 ASP A C 1
ATOM 876 O O . ASP A 1 110 ? -5.620 -11.483 -15.037 1.00 89.00 110 ASP A O 1
#

Sequence (110 aa):
ISPNRQITSTILPPRKILRPTLPTRNTEPFSTVINESHAAEIASWVDKKENTYSLTNSPYEFKLLLRGTRDGFTSDSFWNLCDKQTHLVVVMKVKGTDEILGGYNPVGWD

Radius of gyration: 26.53 Å; chains: 1; bounding box: 38×79×51 Å

Organism: NCBI:txid44941

pLDDT: mean 88.89, std 10.97, range [51.88, 97.44]

InterPro domains:
  IPR006571 TLDc domain [PF07534] (31-109)
  IPR006571 TLDc domain [PS51886] (32-110)